Protein AF-A0A813HMN8-F1 (afdb_monomer)

InterPro domains:
  IPR013320 Concanavalin A-like lectin/glucanase domain superfamily [SSF49899] (12-122)
  IPR035766 SPRY domain-containing protein 7 [PTHR20951] (6-67)
  IPR043136 B30.2/SPRY domain superfamily [G3DSA:2.60.120.920] (4-122)

Secondary structure (DSSP, 8-state):
-EEETTEEE--SSSEEE-SS---SSEEEEEEE-S---SSS--EEEEEE--TTTTTTS-S--SSSE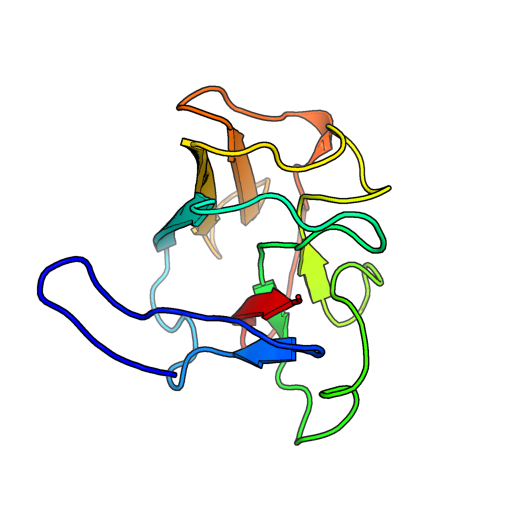EEESTTSTT----TT-EEEEEEETTSSSSEEEEETTEEEEEEEE----S-EEEEEE-

Foldseek 3Di:
DDQDPVGDDDDDFFKDWDPDWPPDQKDKDKDFAQAFDDDQGKWWAKFAPCVPPGRRHHAPPLPGHATDADPAPPYHDHHGWMKMWMAGQPDVQRIWIDTPNHTRPSRGHRDDDHGMTTMMGD

pLDDT: mean 88.76, std 9.33, range [58.0, 97.88]

Nearest PDB structures (foldseek):
  7w6i-assembly1_A  TM=7.622E-01  e=4.710E-05  Homo sapiens
  4x8n-assembly1_A  TM=7.387E-01  e=2.375E-04  Homo sapiens
  7qs1-assembly2_B  TM=6.117E-01  e=7.549E-03  Homo sapiens
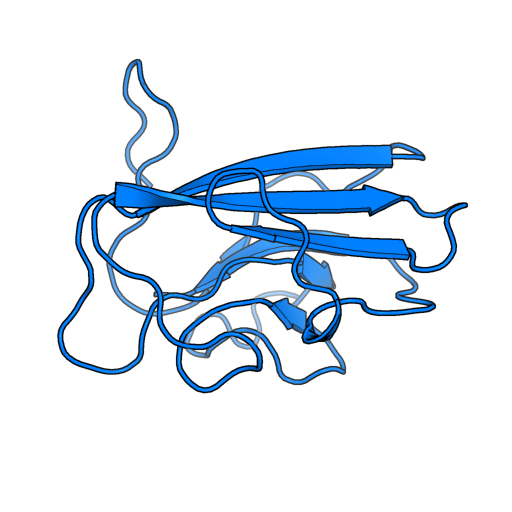  3juu-assembly1_A  TM=4.223E-01  e=2.113E+00  Zobellia galactanivorans
  6uta-assembly1_E  TM=2.353E-01  e=4.432E-01  Zika virus ZIKV/H. sapiens/FrenchPolynesia/10087PF/2013

Organism: Polarella glacialis (NCBI:txid89957)

Structure (mmCIF, N/CA/C/O backbone):
data_AF-A0A813HMN8-F1
#
_entry.id   AF-A0A813HMN8-F1
#
loop_
_atom_site.group_PDB
_atom_site.id
_atom_site.type_symbol
_atom_site.label_atom_id
_atom_site.label_alt_id
_atom_site.label_comp_id
_atom_site.label_asym_id
_atom_site.label_entity_id
_atom_site.label_seq_id
_atom_site.pdbx_PDB_ins_code
_atom_site.Cartn_x
_atom_site.Cartn_y
_atom_site.Cartn_z
_atom_site.occupancy
_atom_site.B_iso_or_equiv
_atom_site.auth_seq_id
_atom_site.auth_comp_id
_atom_site.auth_asym_id
_atom_site.auth_atom_id
_atom_site.pdbx_PDB_model_num
ATOM 1 N N . VAL A 1 1 ? -9.877 -12.410 6.611 1.00 58.00 1 VAL A N 1
ATOM 2 C CA . VAL A 1 1 ? -10.531 -11.350 5.809 1.00 58.00 1 VAL A CA 1
ATOM 3 C C . VAL A 1 1 ? -12.026 -11.623 5.781 1.00 58.00 1 VAL A C 1
ATOM 5 O O . VAL A 1 1 ? -12.401 -12.765 5.547 1.00 58.00 1 VAL A O 1
ATOM 8 N N . LYS A 1 2 ? -12.868 -10.629 6.081 1.00 68.00 2 LYS A N 1
ATOM 9 C CA . LYS A 1 2 ? -14.324 -10.706 5.843 1.00 68.00 2 LYS A CA 1
ATOM 10 C C . LYS A 1 2 ? -14.635 -9.824 4.633 1.00 68.00 2 LYS A C 1
ATOM 12 O O . LYS A 1 2 ? -14.081 -8.737 4.564 1.00 68.00 2 LYS A O 1
ATOM 17 N N . GLN A 1 3 ? -15.454 -10.271 3.688 1.00 65.25 3 GLN A N 1
ATOM 18 C CA . GLN A 1 3 ? -15.908 -9.430 2.572 1.00 65.25 3 GLN A CA 1
ATOM 19 C C . GLN A 1 3 ? -17.333 -8.949 2.845 1.00 65.25 3 GLN A C 1
ATOM 21 O O . GLN A 1 3 ? -18.173 -9.741 3.273 1.00 65.25 3 GLN A O 1
ATOM 26 N N . ASP A 1 4 ? -1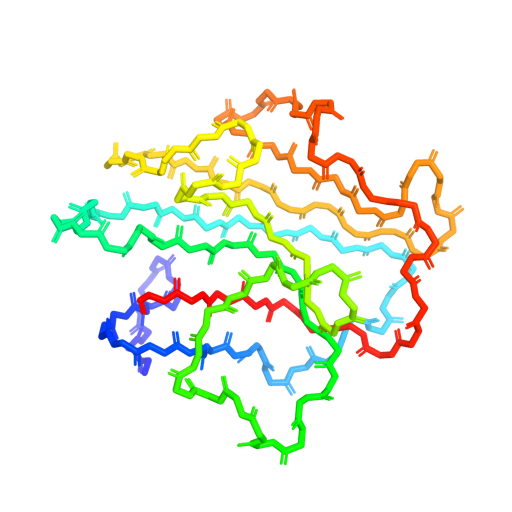7.603 -7.673 2.590 1.00 66.69 4 ASP A N 1
ATOM 27 C CA . ASP A 1 4 ? -18.956 -7.129 2.502 1.00 66.69 4 ASP A CA 1
ATOM 28 C C . ASP A 1 4 ? -19.128 -6.301 1.214 1.00 66.69 4 ASP A C 1
ATOM 30 O O . ASP A 1 4 ? -18.229 -6.233 0.376 1.00 66.69 4 ASP A O 1
ATOM 34 N N . ILE A 1 5 ? -20.305 -5.696 1.036 1.00 61.38 5 ILE A N 1
ATOM 35 C CA . ILE A 1 5 ? -20.653 -4.826 -0.104 1.00 61.38 5 ILE A CA 1
ATOM 36 C C . ILE A 1 5 ? -19.640 -3.681 -0.336 1.00 61.38 5 ILE A C 1
ATOM 38 O O . ILE A 1 5 ? -19.535 -3.165 -1.446 1.00 61.38 5 ILE A O 1
ATOM 42 N N . SER A 1 6 ? -18.881 -3.299 0.686 1.00 68.88 6 SER A N 1
ATOM 43 C CA . SER A 1 6 ? -17.904 -2.209 0.673 1.00 68.88 6 SER A CA 1
ATOM 44 C C . SER A 1 6 ? -16.474 -2.683 0.381 1.00 68.88 6 SER A C 1
ATOM 46 O O . SER A 1 6 ? -15.588 -1.843 0.235 1.00 68.88 6 SER A O 1
ATOM 48 N N . GLY A 1 7 ? -16.229 -3.998 0.305 1.00 77.94 7 GLY A N 1
ATOM 49 C CA . GLY A 1 7 ? -14.922 -4.588 0.007 1.00 77.94 7 GLY A CA 1
ATOM 50 C C . GLY A 1 7 ? -14.410 -5.555 1.078 1.00 77.94 7 GLY A C 1
ATOM 51 O O . GLY A 1 7 ? -15.171 -6.173 1.823 1.00 77.94 7 GLY A O 1
ATOM 52 N N . ALA A 1 8 ? -13.088 -5.731 1.122 1.00 86.25 8 ALA A N 1
ATOM 53 C CA . ALA A 1 8 ? -12.415 -6.612 2.070 1.00 86.25 8 ALA A CA 1
ATOM 54 C C . ALA A 1 8 ? -12.097 -5.885 3.389 1.00 86.25 8 ALA A C 1
ATOM 56 O O . ALA A 1 8 ? -11.390 -4.881 3.408 1.00 86.25 8 ALA A O 1
ATOM 57 N N . LEU A 1 9 ? -12.567 -6.438 4.507 1.00 90.25 9 LEU A N 1
ATOM 58 C CA . LEU A 1 9 ? -12.231 -6.008 5.859 1.00 90.25 9 LEU A CA 1
ATOM 59 C C . LEU A 1 9 ? -10.987 -6.747 6.370 1.00 90.25 9 LEU A C 1
ATOM 61 O O . LEU A 1 9 ? -10.964 -7.987 6.452 1.00 90.25 9 LEU A O 1
ATOM 65 N N . VAL A 1 10 ? -9.990 -5.964 6.787 1.00 89.56 10 VAL A N 1
ATOM 66 C CA . VAL A 1 10 ? -8.744 -6.432 7.404 1.00 89.56 10 VAL A CA 1
ATOM 67 C C . VAL A 1 10 ? -8.641 -5.889 8.830 1.00 89.56 10 VAL A C 1
ATOM 69 O O . VAL A 1 10 ? -8.746 -4.688 9.056 1.00 89.56 10 VAL A O 1
ATOM 72 N N . THR A 1 11 ? -8.459 -6.791 9.795 1.00 89.62 11 THR A N 1
ATOM 73 C CA . THR A 1 11 ? -8.319 -6.506 11.233 1.00 89.62 11 THR A CA 1
ATOM 74 C C . THR A 1 11 ? -7.405 -7.553 11.865 1.00 89.62 11 THR A C 1
ATOM 76 O O . THR A 1 11 ? -7.339 -8.672 11.354 1.00 89.62 11 THR A O 1
ATOM 79 N N . GLY A 1 12 ? -6.808 -7.262 13.019 1.00 88.19 12 GLY A N 1
ATOM 80 C CA . GLY A 1 12 ? -5.964 -8.207 13.758 1.00 88.19 12 GLY A CA 1
ATOM 81 C C . GLY A 1 12 ? -4.543 -7.681 13.900 1.00 88.19 12 GLY A C 1
ATOM 82 O O . GLY A 1 12 ? -4.369 -6.479 14.063 1.00 88.19 12 GLY A O 1
ATOM 83 N N . ALA A 1 13 ? -3.563 -8.582 13.852 1.00 87.88 13 ALA A N 1
ATOM 84 C CA . ALA A 1 13 ? -2.145 -8.246 13.869 1.00 87.88 13 ALA A CA 1
ATOM 85 C C . ALA A 1 13 ? -1.416 -8.996 12.748 1.00 87.88 13 ALA A C 1
ATOM 87 O O . ALA A 1 13 ? -1.712 -10.170 12.514 1.00 87.88 13 ALA A O 1
ATOM 88 N N . GLY A 1 14 ? -0.469 -8.325 12.094 1.00 90.19 14 GLY A N 1
ATOM 89 C CA . GLY A 1 14 ? 0.385 -8.907 11.057 1.00 90.19 14 GLY A CA 1
ATOM 90 C C . GLY A 1 14 ? 0.171 -8.300 9.672 1.00 90.19 14 GLY A C 1
ATOM 91 O O . GLY A 1 14 ? -0.451 -7.250 9.527 1.00 90.19 14 GLY A O 1
ATOM 92 N N . VAL A 1 15 ? 0.707 -8.962 8.649 1.00 91.94 15 VAL A N 1
ATOM 93 C CA . VAL A 1 15 ? 0.686 -8.551 7.242 1.00 91.94 15 VAL A CA 1
ATOM 94 C C . VAL A 1 15 ? -0.334 -9.380 6.467 1.00 91.94 15 VAL A C 1
ATOM 96 O O . VAL A 1 15 ? -0.370 -10.605 6.574 1.00 91.94 15 VAL A O 1
ATOM 99 N N . ALA A 1 16 ? -1.121 -8.712 5.631 1.00 92.31 16 ALA A N 1
ATOM 100 C CA . ALA A 1 16 ? -1.945 -9.329 4.605 1.00 92.31 16 ALA A CA 1
ATOM 101 C C . ALA A 1 16 ? -1.515 -8.824 3.223 1.00 92.31 16 ALA A C 1
ATOM 103 O O . ALA A 1 16 ? -1.358 -7.619 3.013 1.00 92.31 16 ALA A O 1
ATOM 104 N N . LEU A 1 17 ? -1.346 -9.757 2.288 1.00 92.75 17 LEU A N 1
ATOM 105 C CA . LEU A 1 17 ? 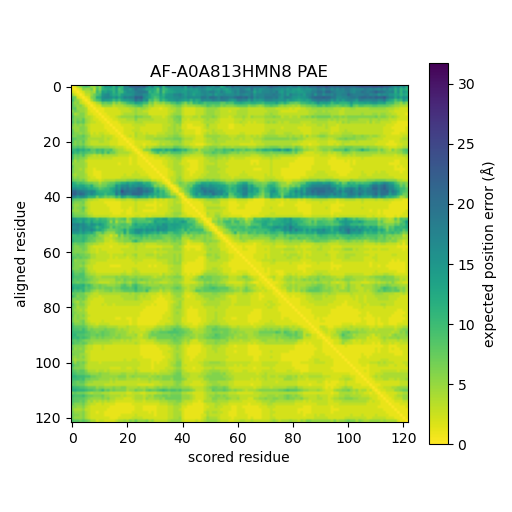-1.098 -9.492 0.873 1.00 92.75 17 LEU A CA 1
ATOM 106 C C . LEU A 1 17 ? -2.382 -9.753 0.083 1.00 92.75 17 LEU A C 1
ATOM 108 O O . LEU A 1 17 ? -3.194 -10.595 0.481 1.00 92.75 17 LEU A O 1
ATOM 112 N N . ALA A 1 18 ? -2.560 -9.055 -1.036 1.00 91.56 18 ALA A N 1
ATOM 113 C CA . ALA A 1 18 ? -3.504 -9.506 -2.050 1.00 91.56 18 ALA A CA 1
ATOM 114 C C . ALA A 1 18 ? -3.061 -10.864 -2.624 1.00 91.56 18 ALA A C 1
ATOM 116 O O . ALA A 1 18 ? -1.888 -11.228 -2.564 1.00 91.56 18 ALA A O 1
ATOM 117 N N . ASP A 1 19 ? -4.008 -11.607 -3.189 1.00 88.81 19 ASP A N 1
ATOM 118 C CA . ASP A 1 19 ? -3.771 -12.922 -3.796 1.00 88.81 19 ASP A CA 1
ATOM 119 C C . ASP A 1 19 ? -3.128 -12.852 -5.189 1.00 88.81 19 ASP A C 1
ATOM 121 O O . ASP A 1 19 ? -2.671 -13.866 -5.711 1.00 88.81 19 ASP A O 1
ATOM 125 N N . THR A 1 20 ? -3.088 -11.656 -5.774 1.00 89.81 20 THR A N 1
ATOM 126 C CA . THR A 1 20 ? -2.632 -11.412 -7.138 1.00 89.81 20 THR A CA 1
ATOM 127 C C . THR A 1 20 ? -1.525 -10.364 -7.134 1.00 89.81 20 THR A C 1
ATOM 129 O O . THR A 1 20 ? -1.647 -9.308 -6.504 1.00 89.81 20 THR A O 1
ATOM 132 N N . VAL A 1 21 ? -0.445 -10.660 -7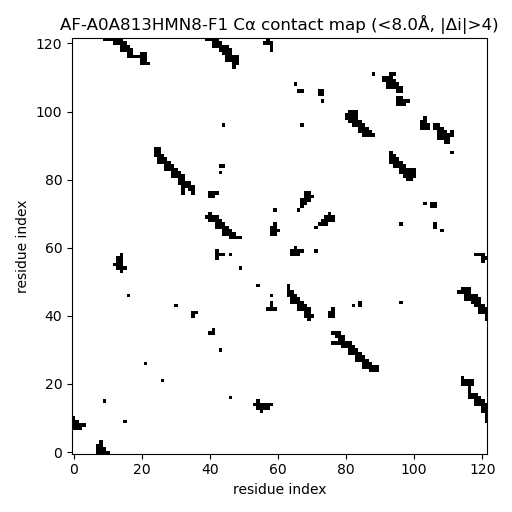.855 1.00 93.31 21 VAL A N 1
ATOM 133 C CA . VAL A 1 21 ? 0.651 -9.723 -8.114 1.00 93.31 21 VAL A CA 1
ATOM 134 C C . VAL A 1 21 ? 0.179 -8.582 -9.022 1.00 93.31 21 VAL A C 1
ATOM 136 O O . VAL A 1 21 ? -0.734 -8.736 -9.832 1.00 93.31 21 VAL A O 1
ATOM 139 N N . ILE A 1 22 ? 0.802 -7.411 -8.919 1.00 94.06 22 ILE A N 1
ATOM 140 C CA . ILE A 1 22 ? 0.574 -6.302 -9.848 1.00 94.06 22 ILE A CA 1
ATOM 141 C C . ILE A 1 22 ? 1.239 -6.633 -11.193 1.00 94.06 22 ILE A C 1
ATOM 143 O O . ILE A 1 22 ? 2.392 -6.282 -11.437 1.00 94.06 22 ILE A O 1
ATOM 147 N N . GLU A 1 23 ? 0.498 -7.318 -12.066 1.00 89.38 23 GLU A N 1
ATOM 148 C CA . GLU A 1 23 ? 0.943 -7.676 -13.424 1.00 89.38 23 GLU A CA 1
ATOM 149 C C . GLU A 1 23 ? 0.821 -6.521 -14.429 1.00 89.38 23 GLU A C 1
ATOM 151 O O . GLU A 1 23 ? 1.462 -6.534 -15.475 1.00 89.38 23 GLU A O 1
ATOM 156 N N . GLN A 1 24 ? -0.032 -5.535 -14.139 1.00 85.88 24 GLN A N 1
ATOM 157 C CA . GLN A 1 24 ? -0.303 -4.415 -15.041 1.00 85.88 24 GLN A CA 1
ATOM 158 C C . GLN A 1 24 ? 0.795 -3.345 -14.955 1.00 85.88 24 GLN A C 1
ATOM 160 O O . GLN A 1 24 ? 1.388 -3.133 -13.896 1.00 85.88 24 GLN A O 1
ATOM 165 N N . ASP A 1 25 ? 0.985 -2.589 -16.041 1.00 89.44 25 ASP A N 1
ATOM 166 C CA . ASP A 1 25 ? 1.929 -1.460 -16.090 1.00 89.44 25 ASP A CA 1
ATOM 167 C C . ASP A 1 25 ? 1.627 -0.386 -15.037 1.00 89.44 25 ASP A C 1
ATOM 169 O O . ASP A 1 25 ? 2.520 0.351 -14.612 1.00 89.44 25 ASP A O 1
ATOM 173 N N . SER A 1 26 ? 0.363 -0.267 -14.625 1.00 93.44 26 SER A N 1
ATOM 174 C CA . SER A 1 26 ? -0.085 0.644 -13.577 1.00 93.44 26 SER A CA 1
ATOM 175 C C . SER A 1 26 ? -1.284 0.082 -12.823 1.00 93.44 26 SER A C 1
ATOM 177 O O . SER A 1 26 ? -2.198 -0.488 -13.418 1.00 93.44 26 SER A O 1
ATOM 179 N N . ALA A 1 27 ? -1.300 0.288 -11.511 1.00 95.88 27 ALA A N 1
ATOM 180 C CA . ALA A 1 27 ? -2.380 -0.101 -10.621 1.00 95.88 27 ALA A CA 1
ATOM 181 C C . ALA A 1 27 ? -2.651 0.989 -9.581 1.00 95.88 27 ALA A C 1
ATOM 183 O O . ALA A 1 27 ? -1.748 1.711 -9.151 1.00 95.88 27 ALA A O 1
ATOM 184 N N . TYR A 1 28 ? -3.913 1.074 -9.164 1.00 96.88 28 TYR A N 1
ATOM 185 C CA . TYR A 1 28 ? -4.363 1.963 -8.104 1.00 96.88 28 TYR A CA 1
ATOM 186 C C . TYR A 1 28 ? -5.373 1.251 -7.211 1.00 96.88 28 TYR A C 1
ATOM 188 O O . TYR A 1 28 ? -6.273 0.573 -7.708 1.00 96.88 28 TYR A O 1
ATOM 196 N N . TRP A 1 29 ? -5.240 1.425 -5.901 1.00 96.06 29 TRP A N 1
ATOM 197 C CA . TRP A 1 29 ? -6.229 0.975 -4.928 1.00 96.06 29 TRP A CA 1
ATOM 198 C C . TRP A 1 29 ? -6.297 1.937 -3.749 1.00 96.06 29 TRP A C 1
ATOM 200 O O . TRP A 1 29 ? -5.374 2.713 -3.495 1.00 96.06 29 TRP A O 1
ATOM 210 N N . GLU A 1 30 ? -7.398 1.856 -3.012 1.00 96.50 30 GLU A N 1
ATOM 211 C CA . GLU A 1 30 ? -7.623 2.643 -1.809 1.00 96.50 30 GLU A CA 1
ATOM 212 C C . GLU A 1 30 ? -7.868 1.737 -0.607 1.00 96.50 30 GLU A C 1
ATOM 214 O O . GLU A 1 30 ? -8.539 0.707 -0.702 1.00 96.50 30 GLU A O 1
ATOM 219 N N . VAL A 1 31 ? -7.367 2.159 0.550 1.00 95.12 31 VAL A N 1
ATOM 220 C CA . VAL A 1 31 ? -7.675 1.552 1.844 1.00 95.12 31 VAL A CA 1
ATOM 221 C C . VAL A 1 31 ? -8.307 2.608 2.735 1.00 95.12 31 VAL A C 1
ATOM 223 O O . VAL A 1 31 ? -7.704 3.643 3.020 1.00 95.12 31 VAL A O 1
ATOM 226 N N . ARG A 1 32 ? -9.531 2.337 3.193 1.00 94.69 32 ARG A N 1
ATOM 227 C CA . ARG A 1 32 ? -10.233 3.184 4.158 1.00 94.69 32 ARG A CA 1
ATOM 228 C C . ARG A 1 32 ? -9.991 2.686 5.574 1.00 94.69 32 ARG A C 1
ATOM 230 O O . ARG A 1 32 ? -10.265 1.530 5.890 1.00 94.69 32 ARG A O 1
ATOM 237 N N . VAL A 1 33 ? -9.568 3.584 6.451 1.00 92.88 33 VAL A N 1
ATOM 238 C CA . VAL A 1 33 ? -9.368 3.280 7.868 1.00 92.88 33 VAL A CA 1
ATOM 239 C C . VAL A 1 33 ? -10.687 3.414 8.613 1.00 92.88 33 VAL A C 1
ATOM 241 O O . VAL A 1 33 ? -11.185 4.516 8.832 1.00 92.88 33 VAL A O 1
ATOM 244 N N . LEU A 1 34 ? -11.274 2.286 9.008 1.00 91.94 34 LEU A N 1
ATOM 245 C CA . LEU A 1 34 ? -12.536 2.277 9.757 1.00 91.94 34 LEU A CA 1
ATOM 246 C C . LEU A 1 34 ? -12.330 2.635 11.231 1.00 91.94 34 LEU A C 1
ATOM 248 O O . LEU A 1 34 ? -13.127 3.372 11.814 1.00 91.94 34 LEU A O 1
ATOM 252 N N . GLU A 1 35 ? -11.234 2.154 11.814 1.00 88.25 35 GLU A N 1
ATOM 253 C CA . GLU A 1 35 ? -10.815 2.454 13.179 1.00 88.25 35 GLU A CA 1
ATOM 254 C C . GLU A 1 35 ? -9.292 2.572 13.237 1.00 88.25 35 GLU A C 1
ATOM 256 O O . GLU A 1 35 ? -8.571 1.746 12.679 1.00 88.25 35 GLU A O 1
ATOM 261 N N . ALA A 1 36 ? -8.805 3.613 13.912 1.00 78.19 36 ALA A N 1
ATOM 262 C CA . ALA A 1 36 ? -7.391 3.743 14.231 1.00 78.19 36 ALA A CA 1
ATOM 263 C C . ALA A 1 36 ? -7.136 3.013 15.554 1.00 78.19 36 ALA A C 1
ATOM 265 O O . ALA A 1 36 ? -7.686 3.393 16.589 1.00 78.19 36 ALA A O 1
ATOM 266 N N . GLY A 1 37 ? -6.341 1.945 15.517 1.00 69.25 37 GLY A N 1
ATOM 267 C CA . GLY A 1 37 ? -5.948 1.228 16.727 1.00 69.25 37 GLY A CA 1
ATOM 268 C C . GLY A 1 37 ? -5.088 2.100 17.647 1.00 69.25 37 GLY A C 1
ATOM 269 O O . GLY A 1 37 ? -4.273 2.899 17.189 1.00 69.25 37 GLY A O 1
ATOM 270 N N . SER A 1 38 ? -5.235 1.925 18.960 1.00 63.78 38 SER A N 1
ATOM 271 C CA . SER A 1 38 ? -4.296 2.470 19.943 1.00 63.78 38 SER A CA 1
ATOM 272 C C . SER A 1 38 ? -3.015 1.620 19.947 1.00 63.78 38 SER A C 1
ATOM 274 O O . SER A 1 38 ? -3.018 0.527 20.510 1.00 63.78 38 SER A O 1
ATOM 276 N N . GLY A 1 39 ? -1.932 2.078 19.309 1.00 64.94 39 GLY A N 1
ATOM 277 C CA . GLY A 1 39 ? -0.647 1.359 19.273 1.00 64.94 39 GLY A CA 1
ATOM 278 C C . GLY A 1 39 ? 0.076 1.424 17.923 1.00 64.94 39 GLY A C 1
ATOM 279 O O . GLY A 1 39 ? 0.042 2.460 17.256 1.00 64.94 39 GLY A O 1
ATOM 280 N N . ARG A 1 40 ? 0.743 0.312 17.543 1.00 62.16 40 ARG A N 1
ATOM 281 C CA . ARG A 1 40 ? 1.389 0.116 16.228 1.00 62.16 40 ARG A CA 1
ATOM 282 C C . ARG A 1 40 ? 0.342 0.380 15.153 1.00 62.16 40 ARG A C 1
ATOM 284 O O . ARG A 1 40 ? -0.606 -0.381 15.017 1.00 62.16 40 ARG A O 1
ATOM 291 N N . SER A 1 41 ? 0.449 1.522 14.488 1.00 82.56 41 SER A N 1
ATOM 292 C CA . SER A 1 41 ? -0.602 1.962 13.580 1.00 82.56 41 SER A CA 1
ATOM 293 C C . SER A 1 41 ? -0.534 1.165 12.286 1.00 82.56 41 SER A C 1
ATOM 295 O O . SER A 1 41 ? 0.559 0.828 11.825 1.00 82.56 41 SER A O 1
ATOM 297 N N . ALA A 1 42 ? -1.706 0.908 11.707 1.00 90.31 42 ALA A N 1
ATOM 298 C CA . ALA A 1 42 ? -1.824 0.216 10.438 1.00 90.31 42 ALA A CA 1
ATOM 299 C C . ALA A 1 42 ? -0.958 0.878 9.356 1.00 90.31 42 ALA A C 1
ATOM 301 O O . ALA A 1 42 ? -0.757 2.099 9.355 1.00 90.31 42 ALA A O 1
ATOM 302 N N . ARG A 1 43 ? -0.456 0.058 8.436 1.00 94.25 43 ARG A N 1
ATOM 303 C CA . ARG A 1 43 ? 0.358 0.494 7.303 1.00 94.25 43 ARG A CA 1
ATOM 304 C C . ARG A 1 43 ? -0.230 -0.043 6.011 1.00 94.25 43 ARG A C 1
ATOM 306 O O . ARG A 1 43 ? -0.734 -1.163 5.971 1.00 94.25 43 ARG A O 1
ATOM 313 N N . VAL A 1 44 ? -0.158 0.757 4.958 1.00 95.69 44 VAL A N 1
ATOM 314 C CA . VAL A 1 44 ? -0.715 0.446 3.639 1.00 95.69 44 VAL A CA 1
ATOM 315 C C . VAL A 1 44 ? 0.364 0.663 2.595 1.00 95.69 44 VAL A C 1
ATOM 317 O O . VAL A 1 44 ? 1.021 1.700 2.611 1.00 95.69 44 VAL A O 1
ATOM 320 N N . GLY A 1 45 ? 0.543 -0.277 1.676 1.00 96.31 45 GLY A N 1
ATOM 321 C CA . GLY A 1 45 ? 1.450 -0.093 0.552 1.00 96.31 45 GLY A CA 1
ATOM 322 C C . GLY A 1 45 ? 1.643 -1.352 -0.260 1.00 96.31 45 GLY A C 1
ATOM 323 O O . GLY A 1 45 ? 0.670 -2.026 -0.582 1.00 96.31 45 GLY A O 1
ATOM 324 N N . VAL A 1 46 ? 2.890 -1.641 -0.615 1.00 96.31 46 VAL A N 1
ATOM 325 C CA . VAL A 1 46 ? 3.261 -2.812 -1.410 1.00 96.31 46 VAL A CA 1
ATOM 326 C C . VAL A 1 46 ? 4.304 -3.651 -0.693 1.00 96.31 46 VAL A C 1
ATOM 328 O O . VAL A 1 46 ? 5.138 -3.134 0.055 1.00 96.31 46 VAL A O 1
ATOM 331 N N . ALA A 1 47 ? 4.283 -4.947 -0.958 1.00 95.62 47 ALA A N 1
ATOM 332 C CA . ALA A 1 47 ? 5.348 -5.860 -0.581 1.00 95.62 47 ALA A CA 1
ATOM 333 C C . ALA A 1 47 ? 5.744 -6.711 -1.782 1.00 95.62 47 ALA A C 1
ATOM 335 O O . ALA A 1 47 ? 4.915 -7.004 -2.640 1.00 95.62 47 ALA A O 1
ATOM 336 N N . LEU A 1 48 ? 7.010 -7.101 -1.844 1.00 93.19 48 LEU A N 1
ATOM 337 C CA . LEU A 1 48 ? 7.425 -8.200 -2.706 1.00 93.19 48 LEU A CA 1
ATOM 338 C C . LEU A 1 48 ? 6.906 -9.517 -2.120 1.00 93.19 48 LEU A C 1
ATOM 340 O O . LEU A 1 48 ? 6.508 -9.548 -0.953 1.00 93.19 48 LEU A O 1
ATOM 344 N N . ASP A 1 49 ? 6.925 -10.598 -2.902 1.00 83.00 49 ASP A N 1
ATOM 345 C CA . ASP A 1 49 ? 6.597 -11.924 -2.373 1.00 83.00 49 ASP A CA 1
ATOM 346 C C . ASP A 1 49 ? 7.430 -12.216 -1.114 1.00 83.00 49 ASP A C 1
ATOM 348 O O . ASP A 1 49 ? 8.665 -12.247 -1.135 1.00 83.00 49 ASP A O 1
ATOM 352 N N . LEU A 1 50 ? 6.732 -12.391 0.007 1.00 72.62 50 LEU A N 1
ATOM 353 C CA . LEU A 1 50 ? 7.349 -12.675 1.293 1.00 72.62 50 LEU A CA 1
ATOM 354 C C . LEU A 1 50 ? 7.548 -14.183 1.511 1.00 72.62 50 LEU A C 1
ATOM 356 O O . LEU A 1 50 ? 8.129 -14.565 2.524 1.00 72.62 50 LEU A O 1
ATOM 360 N N . ALA A 1 51 ? 7.069 -15.048 0.606 1.00 75.50 51 ALA A N 1
ATOM 361 C CA . ALA A 1 51 ? 7.127 -16.510 0.697 1.00 75.50 51 ALA A CA 1
ATOM 362 C C . ALA A 1 51 ? 6.635 -17.052 2.058 1.00 75.50 51 ALA A C 1
ATOM 364 O O . ALA A 1 51 ? 7.205 -17.982 2.633 1.00 75.50 51 ALA A O 1
ATOM 365 N N . GLY A 1 52 ? 5.606 -16.412 2.627 1.00 67.69 52 GLY A N 1
ATOM 366 C CA . GLY A 1 52 ? 5.071 -16.711 3.961 1.00 67.69 52 GLY A CA 1
ATOM 367 C C . GLY A 1 52 ? 5.951 -16.263 5.136 1.00 67.69 52 GLY A C 1
ATOM 368 O O . GLY A 1 52 ? 5.543 -16.389 6.290 1.00 67.69 52 GLY A O 1
ATOM 369 N N . GLN A 1 53 ? 7.138 -15.709 4.886 1.00 67.06 53 GLN A N 1
ATOM 370 C CA . GLN A 1 53 ? 7.933 -15.065 5.923 1.00 67.06 53 GLN A CA 1
ATOM 371 C C . GLN A 1 53 ? 7.288 -13.739 6.328 1.00 67.06 53 GLN A C 1
ATOM 373 O O . GLN A 1 53 ? 6.603 -13.089 5.545 1.00 67.06 53 GLN A O 1
ATOM 378 N N . ARG A 1 54 ? 7.529 -13.303 7.569 1.00 72.75 54 ARG A N 1
ATOM 379 C CA . ARG A 1 54 ? 7.206 -11.939 8.024 1.00 72.75 54 ARG A CA 1
ATOM 380 C C . ARG A 1 54 ? 5.716 -11.569 8.035 1.00 72.75 54 ARG A C 1
ATOM 382 O O . ARG A 1 54 ? 5.402 -10.391 8.215 1.00 72.75 54 ARG A O 1
ATOM 389 N N . LEU A 1 55 ? 4.818 -12.553 7.960 1.00 80.62 55 LEU A N 1
ATOM 390 C CA . LEU A 1 55 ? 3.385 -12.350 8.195 1.00 80.62 55 LEU A CA 1
ATOM 391 C C . LEU A 1 55 ? 3.106 -11.793 9.599 1.00 80.62 55 LEU A C 1
ATOM 393 O O . LEU A 1 55 ? 2.188 -11.004 9.759 1.00 80.62 55 LEU A O 1
ATOM 397 N N . ASP A 1 56 ? 3.956 -12.084 10.586 1.00 84.00 56 ASP A N 1
ATOM 398 C CA . ASP A 1 56 ? 3.842 -11.538 11.950 1.00 84.00 56 ASP A CA 1
ATOM 399 C C . ASP A 1 56 ? 4.562 -10.182 12.137 1.00 84.00 56 ASP A C 1
ATOM 401 O O . ASP A 1 56 ? 4.836 -9.756 13.262 1.00 84.00 56 ASP A O 1
ATOM 405 N N . SER A 1 57 ? 4.937 -9.507 11.043 1.00 86.31 57 SER A N 1
ATOM 406 C CA . SER A 1 57 ? 5.700 -8.251 11.074 1.00 86.31 57 SER A CA 1
ATOM 407 C C . SER A 1 57 ? 4.876 -7.031 10.632 1.00 86.31 57 SER A C 1
ATOM 409 O O . SER A 1 57 ? 3.650 -7.073 10.578 1.00 86.31 57 SER A O 1
ATOM 411 N N . GLN A 1 58 ? 5.551 -5.910 10.372 1.00 90.56 58 GLN A N 1
ATOM 412 C CA . GLN A 1 58 ? 4.962 -4.671 9.862 1.00 90.56 58 GLN A CA 1
ATOM 413 C C . GLN A 1 58 ? 5.615 -4.310 8.526 1.00 90.56 58 GLN A C 1
ATOM 415 O O . GLN A 1 58 ? 6.809 -4.553 8.332 1.00 90.56 58 GLN A O 1
ATOM 420 N N . LEU A 1 59 ? 4.843 -3.700 7.625 1.00 93.31 59 LEU A N 1
ATOM 421 C CA . LEU A 1 59 ? 5.347 -3.218 6.337 1.00 93.31 59 LEU A CA 1
ATOM 422 C C . LEU A 1 59 ? 6.277 -2.008 6.496 1.00 93.31 59 LEU A C 1
ATOM 424 O O . LEU A 1 59 ? 6.191 -1.277 7.481 1.00 93.31 59 LEU A O 1
ATOM 428 N N . GLY A 1 60 ? 7.106 -1.738 5.489 1.00 93.00 60 GLY A N 1
ATOM 429 C CA . GLY A 1 60 ? 7.911 -0.514 5.402 1.00 93.00 60 GLY A CA 1
ATOM 430 C C . GLY A 1 60 ? 9.357 -0.679 5.857 1.00 93.00 60 GLY A C 1
ATOM 431 O O . GLY A 1 60 ? 9.931 0.235 6.440 1.00 93.00 60 GLY A O 1
ATOM 432 N N . ASP A 1 61 ? 9.958 -1.837 5.599 1.00 91.94 61 ASP A N 1
ATOM 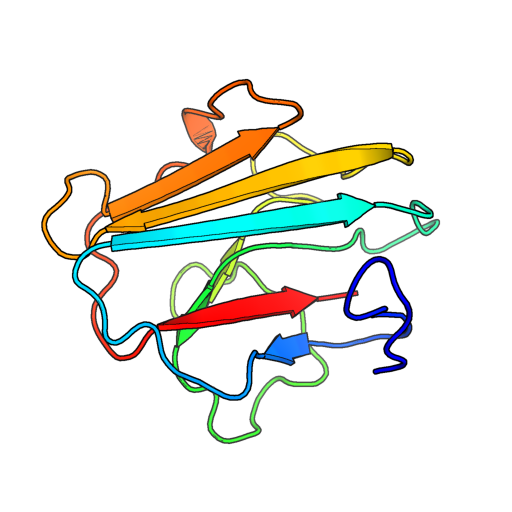433 C CA . ASP A 1 61 ? 11.395 -2.052 5.804 1.00 91.94 61 ASP A CA 1
ATOM 434 C C . ASP A 1 61 ? 12.272 -1.449 4.695 1.00 91.94 61 ASP A C 1
ATOM 436 O O . ASP A 1 61 ? 13.495 -1.495 4.788 1.00 91.94 61 ASP A O 1
ATOM 440 N N . SER A 1 62 ? 11.649 -0.893 3.651 1.00 92.12 62 SER A N 1
ATOM 441 C CA . SER A 1 62 ? 12.296 -0.278 2.489 1.00 92.12 62 SER A CA 1
ATOM 442 C C . SER A 1 62 ? 13.155 -1.229 1.645 1.00 92.12 62 SER A C 1
ATOM 444 O O . SER A 1 62 ? 13.922 -0.770 0.799 1.00 92.12 62 SER A O 1
ATOM 446 N N . VAL A 1 63 ? 13.022 -2.543 1.855 1.00 91.31 63 VAL A N 1
ATOM 447 C CA . VAL A 1 63 ? 13.770 -3.584 1.131 1.00 91.31 63 VAL A CA 1
ATOM 448 C C . VAL A 1 63 ? 12.817 -4.567 0.465 1.00 91.31 63 VAL A C 1
ATOM 450 O O . VAL A 1 63 ? 12.926 -4.818 -0.730 1.00 91.31 63 VAL A O 1
ATOM 453 N N . SER A 1 64 ? 11.890 -5.123 1.243 1.00 92.69 64 SER A N 1
ATOM 454 C CA . SER A 1 64 ? 10.890 -6.089 0.778 1.00 92.69 64 SER A CA 1
ATOM 455 C C . SER A 1 64 ? 9.470 -5.534 0.842 1.00 92.69 64 SER A C 1
ATOM 457 O O . SER A 1 64 ? 8.537 -6.156 0.346 1.00 92.69 64 SER A O 1
ATOM 459 N N . SER A 1 65 ? 9.292 -4.364 1.453 1.00 94.69 65 SER A N 1
ATOM 460 C CA . SER A 1 65 ? 8.006 -3.701 1.609 1.00 94.69 65 SER A CA 1
ATOM 461 C C . SER A 1 65 ? 8.162 -2.189 1.742 1.00 94.69 65 SER A C 1
ATOM 463 O O . SER A 1 65 ? 9.062 -1.688 2.422 1.00 94.69 65 SER A O 1
ATOM 465 N N . TRP A 1 66 ? 7.226 -1.461 1.146 1.00 95.56 66 TRP A N 1
ATOM 466 C CA . TRP A 1 66 ? 7.146 -0.004 1.191 1.00 95.56 66 TRP A CA 1
ATOM 467 C C . TRP A 1 66 ? 5.719 0.385 1.521 1.00 95.56 66 TRP A C 1
ATOM 469 O O . TRP A 1 66 ? 4.781 -0.111 0.901 1.00 95.56 66 TRP A O 1
ATOM 479 N N . ALA A 1 67 ? 5.547 1.245 2.516 1.00 95.69 67 ALA A N 1
ATOM 480 C CA . ALA A 1 67 ? 4.230 1.558 3.033 1.00 95.69 67 ALA A CA 1
ATOM 481 C C . ALA A 1 67 ? 4.151 2.972 3.592 1.00 95.69 67 ALA A C 1
ATOM 483 O O . ALA A 1 67 ? 5.159 3.622 3.861 1.00 95.69 67 ALA A O 1
ATOM 484 N N . PHE A 1 68 ? 2.915 3.393 3.802 1.00 94.38 68 PHE A N 1
ATOM 485 C CA . PHE A 1 68 ? 2.517 4.602 4.485 1.00 94.38 68 PHE A CA 1
ATOM 486 C C . PHE A 1 68 ? 1.772 4.247 5.778 1.00 94.38 68 PHE A C 1
ATOM 488 O O . PHE A 1 68 ? 1.001 3.284 5.796 1.00 94.38 68 PHE A O 1
ATOM 495 N N . GLY A 1 69 ? 1.971 5.026 6.844 1.00 92.06 69 GLY A N 1
ATOM 496 C CA . GLY A 1 69 ? 1.284 4.858 8.127 1.00 92.06 69 GLY A CA 1
ATOM 497 C C . GLY A 1 69 ? 2.206 4.583 9.319 1.00 92.06 69 GLY A C 1
ATOM 498 O O . GLY A 1 69 ? 3.384 4.245 9.188 1.00 92.06 69 GLY A O 1
ATOM 499 N N . GLY A 1 70 ? 1.647 4.720 10.520 1.00 87.94 70 GLY A N 1
ATOM 500 C CA . GLY A 1 70 ? 2.378 4.576 11.779 1.00 87.94 70 GLY A CA 1
ATOM 501 C C . GLY A 1 70 ? 3.475 5.616 11.951 1.00 87.94 70 GLY A C 1
ATOM 502 O O . GLY A 1 70 ? 3.212 6.815 11.928 1.00 87.94 70 GLY A O 1
ATOM 503 N N . GLU A 1 71 ? 4.695 5.136 12.164 1.00 86.50 71 GLU A N 1
ATOM 504 C CA . GLU A 1 71 ? 5.886 5.966 12.384 1.00 86.50 71 GLU A CA 1
ATOM 505 C C . GLU A 1 71 ? 6.610 6.325 11.073 1.00 86.50 71 GLU A C 1
ATOM 507 O O . GLU A 1 71 ? 7.664 6.956 11.103 1.00 86.50 71 GLU A O 1
ATOM 512 N N . LEU A 1 72 ? 6.076 5.907 9.919 1.00 86.94 72 LEU A N 1
ATOM 513 C CA . LEU A 1 72 ? 6.646 6.218 8.608 1.00 86.94 72 LEU A CA 1
ATOM 514 C C . LEU A 1 72 ? 6.352 7.679 8.200 1.00 86.94 72 LEU A C 1
ATOM 516 O O . LEU A 1 72 ? 5.444 8.307 8.758 1.00 86.94 72 LEU A O 1
ATOM 520 N N . PRO A 1 73 ? 7.101 8.241 7.228 1.00 81.75 73 PRO A N 1
ATOM 521 C CA . PRO A 1 73 ? 6.857 9.588 6.712 1.00 81.75 73 PRO A CA 1
ATOM 522 C C . PRO A 1 73 ? 5.389 9.836 6.328 1.00 81.75 73 PRO A C 1
ATOM 524 O O . PRO A 1 73 ? 4.722 8.963 5.777 1.00 81.75 73 PRO A O 1
ATOM 527 N N . GLY A 1 74 ? 4.897 11.029 6.676 1.00 77.94 74 GLY A N 1
ATOM 528 C CA . GLY A 1 74 ? 3.498 11.471 6.566 1.00 77.94 74 GLY A CA 1
ATOM 529 C C . GLY A 1 74 ? 2.545 10.918 7.651 1.00 77.94 74 GLY A C 1
ATOM 530 O O . GLY A 1 74 ? 1.370 11.295 7.707 1.00 77.94 74 GLY A O 1
ATOM 531 N N . GLY A 1 75 ? 3.070 10.125 8.590 1.00 87.19 75 GLY A N 1
ATOM 532 C CA . GLY A 1 75 ? 2.518 9.955 9.933 1.00 87.19 75 GLY A CA 1
ATOM 533 C C . GLY A 1 75 ? 1.409 8.908 10.085 1.00 87.19 75 GLY A C 1
ATOM 534 O O . GLY A 1 75 ? 1.136 8.115 9.180 1.00 87.19 75 GLY A O 1
ATOM 535 N N . PRO A 1 76 ? 0.759 8.876 11.264 1.00 90.88 76 PRO A N 1
ATOM 536 C CA . PRO A 1 76 ? -0.205 7.841 11.597 1.00 90.88 76 PRO A CA 1
ATOM 537 C C . PRO A 1 76 ? -1.482 7.946 10.759 1.00 90.88 76 PRO A C 1
ATOM 539 O O . PRO A 1 76 ? -1.881 9.019 10.283 1.00 90.88 76 PRO A O 1
ATOM 542 N N . LEU A 1 77 ? -2.148 6.801 10.616 1.00 91.56 77 LEU A N 1
ATOM 543 C CA . LEU A 1 77 ? -3.460 6.722 9.994 1.00 91.56 77 LEU A CA 1
ATOM 544 C C . LEU A 1 77 ? -4.549 6.980 11.032 1.00 91.56 77 LEU A C 1
ATOM 546 O O . LEU A 1 77 ? -4.546 6.376 12.105 1.00 91.56 77 LEU A O 1
ATOM 550 N N . ASN A 1 78 ? -5.495 7.847 10.694 1.00 91.75 78 ASN A N 1
ATOM 551 C CA . ASN A 1 78 ? -6.627 8.184 11.540 1.00 91.75 78 ASN A CA 1
ATOM 552 C C . ASN A 1 78 ? -7.908 7.549 11.009 1.00 91.75 78 ASN A C 1
ATOM 554 O O . ASN A 1 78 ? -8.030 7.213 9.832 1.00 91.75 78 ASN A O 1
ATOM 558 N N . LYS A 1 79 ? -8.905 7.429 11.887 1.00 92.38 79 LYS A N 1
ATOM 559 C CA . LYS A 1 79 ? -10.249 7.014 11.491 1.00 92.38 79 LYS A CA 1
ATOM 560 C C . LYS A 1 79 ? -10.762 7.891 10.343 1.00 92.38 79 LYS A C 1
ATOM 562 O O . LYS A 1 79 ? -10.681 9.114 10.413 1.00 92.38 79 LYS A O 1
ATOM 567 N N . ASN A 1 80 ? -11.351 7.238 9.347 1.00 93.62 80 ASN A N 1
ATOM 568 C CA . ASN A 1 80 ? -11.863 7.787 8.093 1.00 93.62 80 ASN A CA 1
ATOM 569 C C . ASN A 1 80 ? -10.809 8.277 7.092 1.00 93.62 80 ASN A C 1
ATOM 571 O O . ASN A 1 80 ? -11.210 8.736 6.024 1.00 93.62 80 ASN A O 1
ATOM 575 N N . ASP A 1 81 ? -9.508 8.147 7.374 1.00 94.69 81 ASP A N 1
ATOM 576 C CA . ASP A 1 81 ? -8.503 8.383 6.339 1.00 94.69 81 ASP A CA 1
ATOM 577 C C . ASP A 1 81 ? -8.695 7.384 5.186 1.00 94.69 81 ASP A C 1
ATOM 579 O O . ASP A 1 81 ? -8.929 6.188 5.400 1.00 94.69 81 ASP A O 1
ATOM 583 N N . VAL A 1 82 ? -8.579 7.886 3.959 1.00 95.81 82 VAL A N 1
ATOM 584 C CA . VAL A 1 82 ? -8.505 7.092 2.732 1.00 95.81 82 VAL A CA 1
ATOM 585 C C . VAL A 1 82 ? -7.086 7.186 2.200 1.00 95.81 82 VAL A C 1
ATOM 587 O O . VAL A 1 82 ? -6.615 8.273 1.854 1.00 95.81 82 VAL A O 1
ATOM 590 N N . ILE A 1 83 ? -6.406 6.044 2.157 1.00 96.69 83 ILE A N 1
ATOM 591 C CA . ILE A 1 83 ? -5.045 5.932 1.649 1.00 96.69 83 ILE A CA 1
ATOM 592 C C . ILE A 1 83 ? -5.096 5.352 0.247 1.00 96.69 83 ILE A C 1
ATOM 594 O O . ILE A 1 83 ? -5.383 4.170 0.079 1.00 96.69 83 ILE A O 1
ATOM 598 N N . GLY A 1 84 ? -4.825 6.195 -0.743 1.00 97.81 84 GLY A N 1
ATOM 599 C CA . GLY A 1 84 ? -4.629 5.779 -2.122 1.00 97.81 84 GLY A CA 1
ATOM 600 C C . GLY A 1 84 ? -3.187 5.344 -2.342 1.00 97.81 84 GLY A C 1
ATOM 601 O O . GLY A 1 84 ? -2.258 6.019 -1.898 1.00 97.81 84 GLY A O 1
ATOM 602 N N . VAL A 1 85 ? -2.993 4.243 -3.054 1.00 97.88 85 VAL A N 1
ATOM 603 C CA . VAL A 1 85 ? -1.675 3.773 -3.481 1.00 97.88 85 VAL A CA 1
ATOM 604 C C . VAL A 1 85 ? -1.683 3.672 -4.993 1.00 97.88 85 VAL A C 1
ATOM 606 O O . VAL A 1 85 ? -2.533 2.989 -5.557 1.00 97.88 85 VAL A O 1
ATOM 609 N N . ALA A 1 86 ? -0.749 4.359 -5.645 1.00 97.56 86 ALA A N 1
ATOM 610 C CA . ALA A 1 86 ? -0.522 4.241 -7.077 1.00 97.56 86 ALA A CA 1
ATOM 611 C C . ALA A 1 86 ? 0.840 3.595 -7.314 1.00 97.56 86 ALA A C 1
ATOM 613 O O . ALA A 1 86 ? 1.857 4.095 -6.828 1.00 97.56 86 ALA A O 1
ATOM 614 N N . PHE A 1 87 ? 0.854 2.508 -8.074 1.00 97.12 87 PHE A N 1
ATOM 615 C CA . PHE A 1 87 ? 2.069 1.814 -8.474 1.00 97.12 87 PHE A CA 1
ATOM 616 C C . PHE A 1 87 ? 2.125 1.730 -9.995 1.00 97.12 87 PHE A C 1
ATOM 618 O O . PHE A 1 87 ? 1.177 1.247 -10.605 1.00 97.12 87 PHE A O 1
ATOM 625 N N . GLY A 1 88 ? 3.214 2.195 -10.603 1.00 95.12 88 GLY A N 1
ATOM 626 C CA . GLY A 1 88 ? 3.393 2.196 -12.056 1.00 95.12 88 GLY A CA 1
ATOM 627 C C . GLY A 1 88 ? 4.801 1.764 -12.435 1.00 95.12 88 GLY A C 1
ATOM 628 O O . GLY A 1 88 ? 5.746 2.503 -12.183 1.00 95.12 88 GLY A O 1
ATOM 629 N N . GLN A 1 89 ? 4.970 0.587 -13.046 1.00 87.25 89 GLN A N 1
ATOM 630 C CA . GLN A 1 89 ? 6.301 0.025 -13.333 1.00 87.25 89 GLN A CA 1
ATOM 631 C C . GLN A 1 89 ? 7.133 0.907 -14.280 1.00 87.25 89 GLN A C 1
ATOM 633 O O . GLN A 1 89 ? 8.360 0.945 -14.164 1.00 87.25 89 GLN A O 1
ATOM 638 N N . GLY A 1 90 ? 6.468 1.626 -15.190 1.00 87.94 90 GLY A N 1
ATOM 639 C CA . GLY A 1 90 ? 7.089 2.574 -16.118 1.00 87.94 90 GLY A CA 1
ATOM 640 C C . GLY A 1 90 ? 7.245 4.002 -15.581 1.00 87.94 90 GLY A C 1
ATOM 641 O O . GLY A 1 90 ? 7.910 4.814 -16.226 1.00 87.94 90 GLY A O 1
ATOM 642 N N . ASP A 1 91 ? 6.666 4.315 -14.420 1.00 89.75 91 ASP A N 1
ATOM 643 C CA . ASP A 1 91 ? 6.678 5.661 -13.848 1.00 89.75 91 ASP A CA 1
ATOM 644 C C . ASP A 1 91 ? 7.944 5.919 -13.017 1.00 89.75 91 ASP A C 1
ATOM 646 O O . ASP A 1 91 ? 8.566 5.017 -12.451 1.00 89.75 91 ASP A O 1
ATOM 650 N N . ILE A 1 92 ? 8.319 7.192 -12.887 1.00 89.25 92 ILE A N 1
ATOM 651 C CA . ILE A 1 92 ? 9.307 7.643 -11.904 1.00 89.25 92 ILE A CA 1
ATOM 652 C C . ILE A 1 92 ? 8.713 8.861 -11.184 1.00 89.25 92 ILE A C 1
ATOM 654 O O . ILE A 1 92 ? 8.559 9.900 -11.828 1.00 89.25 92 ILE A O 1
ATOM 658 N N . PRO A 1 93 ? 8.404 8.769 -9.875 1.00 92.88 93 PRO A N 1
ATOM 659 C CA . PRO A 1 93 ? 8.504 7.590 -8.996 1.00 92.88 93 PRO A CA 1
ATOM 660 C C . PRO A 1 93 ? 7.503 6.479 -9.357 1.00 92.88 93 PRO A C 1
ATOM 662 O O . PRO A 1 93 ? 6.408 6.765 -9.839 1.00 92.88 93 PRO A O 1
ATOM 665 N N . ASN A 1 94 ? 7.864 5.217 -9.089 1.00 95.19 94 ASN A N 1
ATOM 666 C CA . ASN A 1 94 ? 7.012 4.068 -9.424 1.00 95.19 94 ASN A CA 1
ATOM 667 C C . ASN A 1 94 ? 6.050 3.654 -8.306 1.00 95.19 94 ASN A C 1
ATOM 669 O O . ASN A 1 94 ? 5.184 2.818 -8.545 1.00 95.19 94 ASN A O 1
ATOM 673 N N . LEU A 1 95 ? 6.155 4.252 -7.118 1.00 96.88 95 LEU A N 1
ATOM 674 C CA . LEU A 1 95 ? 5.172 4.130 -6.045 1.00 96.88 95 LEU A CA 1
ATOM 675 C C . LEU A 1 95 ? 4.879 5.503 -5.445 1.00 96.88 95 LEU A C 1
ATOM 677 O O . LEU A 1 95 ? 5.795 6.241 -5.077 1.00 96.88 95 LEU A O 1
ATOM 681 N N . ARG A 1 96 ? 3.591 5.822 -5.330 1.00 97.38 96 ARG A N 1
ATOM 682 C CA . ARG A 1 96 ? 3.072 7.073 -4.776 1.00 97.38 96 ARG A CA 1
ATOM 683 C C . ARG A 1 96 ? 1.942 6.781 -3.798 1.00 97.38 96 ARG A C 1
ATOM 685 O O . ARG A 1 96 ? 1.124 5.890 -4.034 1.00 97.38 96 ARG A O 1
ATOM 692 N N . PHE A 1 97 ? 1.873 7.576 -2.736 1.00 97.69 97 PHE A N 1
ATOM 693 C CA . PHE A 1 97 ? 0.813 7.501 -1.736 1.00 97.69 97 PHE A CA 1
ATOM 694 C C . PHE A 1 97 ? -0.017 8.777 -1.736 1.00 97.69 97 PHE A C 1
ATOM 696 O O . PHE A 1 97 ? 0.501 9.878 -1.913 1.00 97.69 97 PHE A O 1
ATOM 703 N N . PHE A 1 98 ? -1.310 8.622 -1.497 1.00 97.50 98 PHE A N 1
ATOM 704 C CA . PHE A 1 98 ? -2.264 9.710 -1.385 1.00 97.50 98 PHE A CA 1
ATOM 705 C C . PHE A 1 98 ? -2.999 9.570 -0.063 1.00 97.50 98 PHE A C 1
ATOM 707 O O . PHE A 1 98 ? -3.490 8.491 0.254 1.00 97.50 98 PHE A O 1
ATOM 714 N N . LYS A 1 99 ? -3.130 10.659 0.688 1.00 96.06 99 LYS A N 1
ATOM 715 C CA . LYS A 1 99 ? -3.974 10.716 1.881 1.00 96.06 99 LYS A CA 1
ATOM 716 C C . LYS A 1 99 ? -5.136 11.652 1.614 1.00 96.06 99 LYS A C 1
ATOM 718 O O . LYS A 1 99 ? -4.937 12.841 1.373 1.00 96.06 99 LYS A O 1
ATOM 723 N N . ASN A 1 100 ? -6.350 11.105 1.626 1.00 96.44 100 ASN A N 1
ATOM 724 C CA . ASN A 1 100 ? -7.587 11.840 1.357 1.00 96.44 100 ASN A CA 1
ATOM 725 C C . ASN A 1 100 ? -7.512 12.629 0.031 1.00 96.44 100 ASN A C 1
ATOM 727 O O . ASN A 1 100 ? -7.850 13.809 -0.028 1.00 96.44 100 ASN A O 1
ATOM 731 N N . GLY A 1 101 ? -6.984 11.988 -1.019 1.00 96.88 101 GLY A N 1
ATOM 732 C CA . GLY A 1 101 ? -6.807 12.578 -2.352 1.00 96.88 101 GLY A CA 1
ATOM 733 C C . GLY A 1 101 ? -5.589 13.497 -2.518 1.00 96.88 101 GLY A C 1
ATOM 734 O O . GLY A 1 101 ? -5.296 13.906 -3.638 1.00 96.88 101 GLY A O 1
ATOM 735 N N . THR A 1 102 ? -4.849 13.802 -1.447 1.00 96.75 102 THR A N 1
ATOM 736 C CA . THR A 1 102 ? -3.638 14.639 -1.514 1.00 96.75 102 THR A CA 1
ATOM 737 C C . THR A 1 102 ? -2.394 13.769 -1.642 1.00 96.75 102 THR A C 1
ATOM 739 O O . THR A 1 102 ? -2.194 12.872 -0.827 1.00 96.75 102 THR A O 1
ATOM 742 N N . LEU A 1 103 ? -1.552 14.038 -2.644 1.00 96.31 103 LEU A N 1
ATOM 743 C CA . LEU A 1 103 ? -0.264 13.362 -2.822 1.00 96.31 103 LEU A CA 1
ATOM 744 C C . LEU A 1 103 ? 0.657 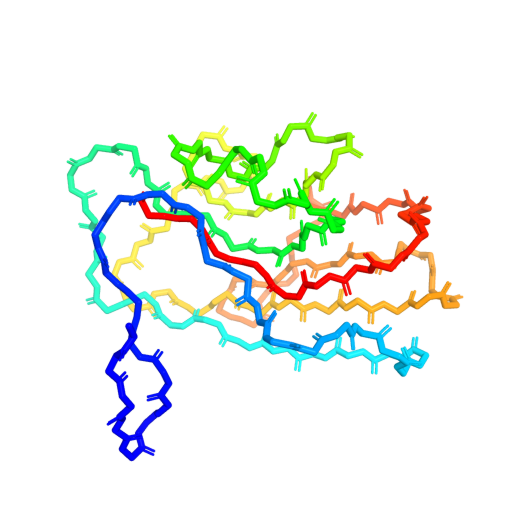13.607 -1.616 1.00 96.31 103 LEU A C 1
ATOM 746 O O . LEU A 1 103 ? 0.821 14.746 -1.180 1.00 96.31 103 LEU A O 1
ATOM 750 N N . LEU A 1 104 ? 1.288 12.541 -1.127 1.00 94.75 104 LEU A N 1
ATOM 751 C CA . LEU A 1 104 ? 2.310 12.575 -0.083 1.00 94.75 104 LEU A CA 1
ATOM 752 C 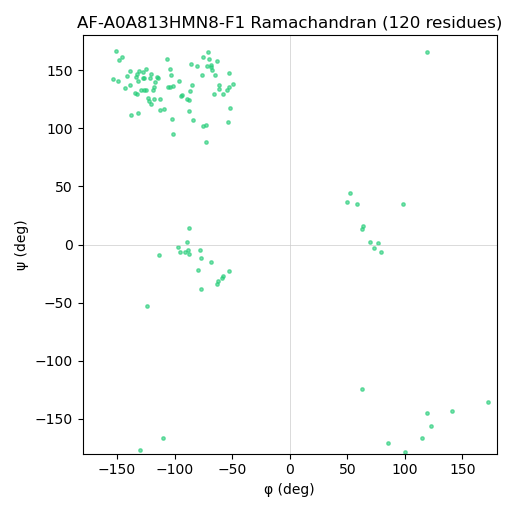C . LEU A 1 104 ? 3.695 12.451 -0.721 1.00 94.75 104 LEU A C 1
ATOM 754 O O . LEU A 1 104 ? 4.164 11.346 -1.002 1.00 94.75 104 LEU A O 1
ATOM 758 N N . VAL A 1 105 ? 4.340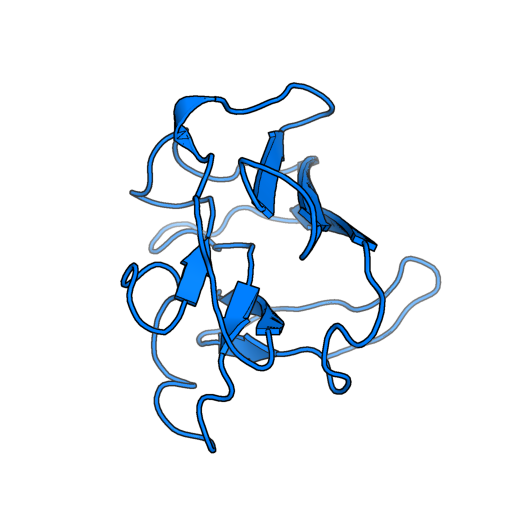 13.589 -0.966 1.00 92.56 105 VAL A N 1
ATOM 759 C CA . VAL A 1 105 ? 5.633 13.655 -1.671 1.00 92.56 105 VAL A CA 1
ATOM 760 C C . VAL A 1 105 ? 6.733 12.930 -0.885 1.00 92.56 105 VAL A C 1
ATOM 762 O O . VAL A 1 105 ? 7.601 12.283 -1.459 1.00 92.56 105 VAL A O 1
ATOM 765 N N . GLU A 1 106 ? 6.674 12.968 0.444 1.00 89.12 106 GLU A N 1
ATOM 766 C CA . GLU A 1 106 ? 7.609 12.284 1.339 1.00 89.12 106 GLU A CA 1
ATOM 767 C C . GLU A 1 106 ? 7.503 10.750 1.313 1.00 89.12 106 GLU A C 1
ATOM 769 O O . GLU A 1 106 ? 8.395 10.070 1.819 1.00 89.12 106 GLU A O 1
ATOM 774 N N . GLY A 1 107 ? 6.417 10.208 0.753 1.00 87.12 107 GLY A N 1
ATOM 775 C CA . GLY A 1 107 ? 6.183 8.770 0.623 1.00 87.12 107 GLY A CA 1
ATOM 776 C C . GLY A 1 107 ? 6.572 8.199 -0.741 1.00 87.12 107 GLY A C 1
ATOM 777 O O . GLY A 1 107 ? 6.428 6.997 -0.951 1.00 87.12 107 GLY A O 1
ATOM 778 N N . GLU A 1 108 ? 7.025 9.024 -1.686 1.00 94.19 108 GLU A N 1
ATOM 779 C CA . GLU A 1 108 ? 7.368 8.556 -3.028 1.00 94.19 108 GLU A CA 1
ATOM 780 C C . GLU A 1 108 ? 8.570 7.605 -3.001 1.00 94.19 108 GLU A C 1
ATOM 782 O O . GLU A 1 108 ? 9.628 7.912 -2.447 1.00 94.19 108 GLU A O 1
ATOM 787 N N . VAL A 1 109 ? 8.427 6.443 -3.642 1.00 94.31 109 VAL A N 1
ATOM 788 C CA . VAL A 1 109 ? 9.507 5.458 -3.760 1.00 94.31 109 VAL A CA 1
ATOM 789 C C . VAL A 1 109 ? 9.851 5.256 -5.226 1.00 94.31 109 VAL A C 1
ATOM 791 O O . VAL A 1 109 ? 8.987 5.146 -6.099 1.00 94.31 109 VAL A O 1
ATOM 794 N N . LEU A 1 110 ? 11.153 5.223 -5.500 1.00 93.69 110 LEU A N 1
ATOM 795 C CA . LEU A 1 110 ? 11.694 5.024 -6.831 1.00 93.69 110 LEU A CA 1
ATOM 796 C C . LEU A 1 110 ? 12.207 3.594 -6.987 1.00 93.69 110 LEU A C 1
ATOM 798 O O . LEU A 1 110 ? 12.847 3.050 -6.090 1.00 93.69 110 LEU A O 1
ATOM 802 N N . ARG A 1 111 ? 12.060 3.057 -8.202 1.00 88.94 111 ARG A N 1
ATOM 803 C CA . ARG A 1 111 ? 12.748 1.845 -8.671 1.00 88.94 111 ARG A CA 1
ATOM 804 C C . ARG A 1 111 ? 12.479 0.600 -7.822 1.00 88.94 111 ARG A C 1
ATOM 806 O O . ARG A 1 111 ? 13.361 -0.251 -7.715 1.00 88.94 111 ARG A O 1
ATOM 813 N N . ILE A 1 112 ? 11.271 0.449 -7.282 1.00 92.25 112 ILE A N 1
ATOM 814 C CA . ILE A 1 112 ? 10.814 -0.864 -6.809 1.00 92.25 112 ILE A CA 1
ATOM 815 C C . ILE A 1 112 ? 10.871 -1.841 -7.989 1.00 92.25 112 ILE A C 1
ATOM 817 O O . ILE A 1 112 ? 10.401 -1.518 -9.079 1.00 92.25 112 ILE A O 1
ATOM 821 N N . ARG A 1 113 ? 11.501 -2.999 -7.790 1.00 89.12 113 ARG A N 1
ATOM 822 C CA . ARG A 1 113 ? 11.678 -4.040 -8.809 1.00 89.12 113 ARG A CA 1
ATOM 823 C C . ARG A 1 113 ? 11.198 -5.377 -8.272 1.00 89.12 113 ARG A C 1
ATOM 825 O O . ARG A 1 113 ? 11.385 -5.659 -7.092 1.00 89.12 113 ARG A O 1
ATOM 832 N N . GLY A 1 114 ? 10.691 -6.205 -9.175 1.00 89.06 114 GLY A N 1
ATOM 833 C CA . GLY A 1 114 ? 10.155 -7.522 -8.857 1.00 89.06 114 GLY A CA 1
ATOM 834 C C . GLY A 1 114 ? 8.634 -7.523 -8.774 1.00 89.06 114 GLY A C 1
ATOM 835 O O . GLY A 1 114 ? 7.975 -6.513 -9.017 1.00 89.06 114 GLY A O 1
ATOM 836 N N . GLU A 1 115 ? 8.105 -8.693 -8.448 1.00 91.50 115 GLU A N 1
ATOM 837 C CA . GLU A 1 115 ? 6.680 -8.957 -8.297 1.00 91.50 115 GLU A CA 1
ATOM 838 C C . GLU A 1 115 ? 6.158 -8.307 -7.015 1.00 91.50 115 GLU A C 1
ATOM 840 O O . GLU A 1 115 ? 6.410 -8.785 -5.909 1.00 91.50 115 GLU A O 1
ATOM 845 N N . ALA A 1 116 ? 5.472 -7.175 -7.172 1.00 94.62 116 ALA A N 1
ATOM 846 C CA . ALA A 1 116 ? 4.886 -6.426 -6.072 1.00 94.62 116 ALA A CA 1
ATOM 847 C C . ALA A 1 116 ? 3.410 -6.790 -5.888 1.00 94.62 116 ALA A C 1
ATOM 849 O O . ALA A 1 116 ? 2.663 -6.912 -6.855 1.00 94.62 116 ALA A O 1
ATOM 850 N N . TYR A 1 117 ? 2.987 -6.889 -4.637 1.00 95.50 117 TYR A N 1
ATOM 851 C CA . TYR A 1 117 ? 1.623 -7.173 -4.213 1.00 95.50 117 TYR A CA 1
ATOM 852 C C . TYR A 1 117 ? 1.089 -5.975 -3.428 1.00 95.50 117 TYR A C 1
ATOM 854 O O . TYR A 1 117 ? 1.827 -5.426 -2.599 1.00 95.50 117 TYR A O 1
ATOM 862 N N . PRO A 1 118 ? -0.184 -5.581 -3.607 1.00 95.94 118 PRO A N 1
ATOM 863 C CA . PRO A 1 118 ? -0.869 -4.737 -2.639 1.00 95.94 118 PRO A CA 1
ATOM 864 C C . PRO A 1 118 ? -0.801 -5.382 -1.254 1.00 95.94 118 PRO A C 1
ATOM 866 O O . PRO A 1 118 ? -1.058 -6.578 -1.099 1.00 95.94 118 PRO A O 1
ATOM 869 N N . ALA A 1 119 ? -0.446 -4.592 -0.248 1.00 95.31 119 ALA A N 1
ATOM 870 C CA . ALA A 1 119 ? -0.171 -5.082 1.089 1.00 95.31 119 ALA A CA 1
ATOM 871 C C . ALA A 1 119 ? -0.703 -4.127 2.159 1.00 95.31 119 ALA A C 1
ATOM 873 O O . ALA A 1 119 ? -0.644 -2.900 2.030 1.00 95.31 119 ALA A O 1
ATOM 874 N N . VAL A 1 120 ? -1.175 -4.705 3.260 1.00 94.31 120 VAL A N 1
ATOM 875 C CA . VAL A 1 120 ? -1.529 -3.979 4.482 1.00 94.31 120 VAL A CA 1
ATOM 876 C C . VAL A 1 120 ? -0.936 -4.683 5.698 1.00 94.31 120 VAL A C 1
ATOM 878 O O . VAL A 1 120 ? -0.840 -5.908 5.714 1.00 94.31 120 VAL A O 1
ATOM 881 N N . SER A 1 121 ? -0.556 -3.931 6.729 1.00 92.75 121 SER A N 1
ATOM 882 C CA . SER A 1 121 ? -0.275 -4.491 8.052 1.00 92.75 121 SER A CA 1
ATOM 883 C C . SER A 1 121 ? -1.077 -3.792 9.133 1.00 92.75 121 SER A C 1
ATOM 885 O O . SER A 1 121 ? -1.306 -2.585 9.049 1.00 92.75 121 SER A O 1
ATOM 887 N N . VAL A 1 122 ? -1.513 -4.560 10.131 1.00 89.69 122 VAL A N 1
ATOM 888 C CA . VAL A 1 122 ? -2.307 -4.104 11.283 1.00 89.69 122 VAL A CA 1
ATOM 889 C C . VAL A 1 122 ? -1.587 -4.470 12.573 1.00 89.69 122 VAL A C 1
ATOM 891 O O . VAL A 1 122 ? -0.868 -5.499 12.583 1.00 89.69 122 VAL A O 1
#

Radius of gyration: 13.26 Å; Cα contacts (8 Å, |Δi|>4): 273; chains: 1; bounding box: 34×31×36 Å

Mean predicted aligned error: 4.76 Å

Sequence (122 aa):
VKQDISGALVTGAGVALADTVIEQDSAYWEVRVLEAGSGRSARVGVALDLAGQRLDSQLGDSVSSWAFGGELPGGPLNKNDVIGVAFGQGDIPNLRFFKNGTLLVEGEVLRIRGEAYPAVSV

Solvent-accessible surface area (backbone atoms only — not comparable to full-atom values): 7014 Å² total; per-residue (Å²): 125,51,76,56,100,90,44,78,46,83,85,70,76,16,48,48,65,56,98,56,65,65,84,58,66,57,50,74,53,73,48,74,31,84,67,53,66,94,67,83,37,43,28,43,39,37,24,42,82,52,88,82,50,68,39,85,38,72,67,45,76,75,78,56,20,44,47,42,23,22,93,36,63,91,34,62,58,48,60,70,40,36,40,36,40,41,40,22,81,85,45,87,59,22,29,42,36,22,56,71,86,39,77,39,76,80,52,52,38,68,80,82,79,78,65,37,18,54,28,40,17,59